Protein AF-A0A1V6VLJ6-F1 (afdb_monomer)

Mean predicted aligned error: 15.82 Å

Structure (mmCIF, N/CA/C/O backbone):
data_AF-A0A1V6VLJ6-F1
#
_entry.id   AF-A0A1V6VLJ6-F1
#
loop_
_atom_site.group_PDB
_atom_site.id
_atom_site.type_symbol
_atom_site.label_atom_id
_atom_site.label_alt_id
_atom_site.label_comp_id
_atom_site.label_asym_id
_atom_site.label_entity_id
_atom_site.label_seq_id
_atom_site.pdbx_PDB_ins_code
_atom_site.Cartn_x
_atom_site.Cartn_y
_atom_site.Cartn_z
_atom_site.occupancy
_atom_site.B_iso_or_equiv
_atom_site.auth_seq_id
_atom_site.auth_comp_id
_atom_site.auth_asym_id
_atom_site.auth_atom_id
_atom_site.pdbx_PDB_model_num
ATOM 1 N N . THR A 1 1 ? 12.357 -18.765 -10.410 1.00 44.88 1 THR A N 1
ATOM 2 C CA . THR A 1 1 ? 11.475 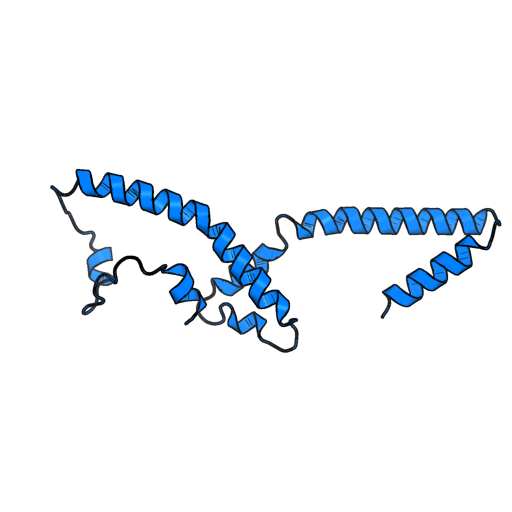-17.581 -10.482 1.00 44.88 1 THR A CA 1
ATOM 3 C C . THR A 1 1 ? 11.739 -16.803 -11.767 1.00 44.88 1 THR A C 1
ATOM 5 O O . THR A 1 1 ? 12.889 -16.742 -12.201 1.00 44.88 1 THR A O 1
ATOM 8 N N . PRO A 1 2 ? 10.702 -16.233 -12.404 1.00 57.50 2 PRO A N 1
ATOM 9 C CA . PRO A 1 2 ? 10.774 -15.590 -13.729 1.00 57.50 2 PRO A CA 1
ATOM 10 C C . PRO A 1 2 ? 11.786 -14.429 -13.817 1.00 57.50 2 PRO A C 1
ATOM 12 O O . PRO A 1 2 ? 12.377 -14.193 -14.870 1.00 57.50 2 PRO A O 1
ATOM 15 N N . VAL A 1 3 ? 12.077 -13.774 -12.691 1.00 64.81 3 VAL A N 1
ATOM 16 C CA . VAL A 1 3 ? 13.060 -12.682 -12.572 1.00 64.81 3 VAL A CA 1
ATOM 17 C C . VAL A 1 3 ? 14.492 -13.132 -12.910 1.00 64.81 3 VAL A C 1
ATOM 19 O O . VAL A 1 3 ? 15.240 -12.398 -13.557 1.00 64.81 3 VAL A O 1
ATOM 22 N N . ARG A 1 4 ? 14.868 -14.368 -12.544 1.00 66.75 4 ARG A N 1
ATOM 23 C CA . ARG A 1 4 ? 16.210 -14.925 -12.809 1.00 66.75 4 ARG A CA 1
ATOM 24 C C . ARG A 1 4 ? 16.456 -15.141 -14.305 1.00 66.75 4 ARG A C 1
ATOM 26 O O . ARG A 1 4 ? 17.545 -14.870 -14.799 1.00 66.75 4 ARG A O 1
ATOM 33 N N . LEU A 1 5 ? 15.432 -15.584 -15.035 1.00 67.38 5 LEU A N 1
ATOM 34 C CA . LEU A 1 5 ? 15.514 -15.802 -16.482 1.00 67.38 5 LEU A CA 1
ATOM 35 C C . LEU A 1 5 ? 15.642 -14.476 -17.245 1.00 67.38 5 LEU A C 1
ATOM 37 O O . LEU A 1 5 ? 16.436 -14.380 -18.179 1.00 67.38 5 LEU A O 1
ATOM 41 N N . GLN A 1 6 ? 14.938 -13.429 -16.803 1.00 64.94 6 GLN A N 1
ATOM 42 C CA . GLN A 1 6 ? 15.054 -12.091 -17.393 1.00 64.94 6 GLN A CA 1
ATOM 43 C C . GLN A 1 6 ? 16.462 -11.500 -17.241 1.00 64.94 6 GLN A C 1
ATOM 45 O O . GLN A 1 6 ? 16.993 -10.924 -18.191 1.00 64.94 6 GLN A O 1
ATOM 50 N N . GLN A 1 7 ? 17.094 -11.668 -16.075 1.00 71.31 7 GLN A N 1
ATOM 51 C CA . GLN A 1 7 ? 18.462 -11.192 -15.839 1.00 71.31 7 GLN A CA 1
ATOM 52 C C . GLN A 1 7 ? 19.488 -11.904 -16.732 1.00 71.31 7 GLN A C 1
ATOM 54 O O . GLN A 1 7 ? 20.362 -11.252 -17.305 1.00 71.31 7 GLN A O 1
ATOM 59 N N . ILE A 1 8 ? 19.354 -13.223 -16.908 1.00 76.69 8 ILE A N 1
ATOM 60 C CA . ILE A 1 8 ? 20.249 -14.013 -17.767 1.00 76.69 8 ILE A CA 1
ATOM 61 C C . ILE A 1 8 ? 20.113 -13.584 -19.234 1.00 76.69 8 ILE A C 1
ATOM 63 O O . ILE A 1 8 ? 21.120 -13.381 -19.914 1.00 76.69 8 ILE A O 1
ATOM 67 N N . LEU A 1 9 ? 18.886 -13.385 -19.724 1.00 70.94 9 LEU A N 1
ATOM 68 C CA . LEU A 1 9 ? 18.639 -12.949 -21.102 1.00 70.94 9 LEU A CA 1
ATOM 69 C C . LEU A 1 9 ? 19.206 -11.548 -21.380 1.00 70.94 9 LEU A C 1
ATOM 71 O O . LEU A 1 9 ? 19.845 -11.341 -22.413 1.00 70.94 9 LEU A O 1
ATOM 75 N N . LEU A 1 10 ? 19.047 -10.607 -20.442 1.00 66.69 10 LEU A N 1
ATOM 76 C CA . LEU A 1 10 ? 19.629 -9.262 -20.530 1.00 66.69 10 LEU A CA 1
ATOM 77 C C . LEU A 1 10 ? 21.163 -9.302 -20.623 1.00 66.69 10 LEU A C 1
ATOM 79 O O . LEU A 1 10 ? 21.741 -8.632 -21.482 1.00 66.69 10 LEU A O 1
ATOM 83 N N . ALA A 1 11 ? 21.816 -10.128 -19.801 1.00 72.75 11 ALA A N 1
ATOM 84 C CA . ALA A 1 11 ? 23.271 -10.282 -19.806 1.00 72.75 11 ALA A CA 1
ATOM 85 C C . ALA A 1 11 ? 23.796 -10.915 -21.111 1.00 72.75 11 ALA A C 1
ATOM 87 O O . ALA A 1 11 ? 24.822 -10.497 -21.654 1.00 72.75 11 ALA A O 1
ATOM 88 N N . GLN A 1 12 ? 23.072 -11.896 -21.660 1.00 70.69 12 GLN A N 1
ATOM 89 C CA . GLN A 1 12 ? 23.414 -12.544 -22.933 1.00 70.69 12 GLN A CA 1
ATOM 90 C C . GLN A 1 12 ? 23.240 -11.604 -24.136 1.00 70.69 12 GLN A C 1
ATOM 92 O O . GLN A 1 12 ? 24.037 -11.643 -25.078 1.00 70.69 12 GLN A O 1
ATOM 97 N N . LEU A 1 13 ? 22.225 -10.734 -24.106 1.00 64.50 13 LEU A N 1
ATOM 98 C CA . LEU A 1 13 ? 21.993 -9.713 -25.130 1.00 64.50 13 LEU A CA 1
ATOM 99 C C . LEU A 1 13 ? 23.024 -8.577 -25.061 1.00 64.50 13 LEU A C 1
ATOM 101 O O . LEU A 1 13 ? 23.478 -8.123 -26.108 1.00 64.50 13 LEU A O 1
ATOM 105 N N . GLN A 1 14 ? 23.469 -8.174 -23.864 1.00 64.12 14 GLN A N 1
ATOM 106 C CA . GLN A 1 14 ? 24.502 -7.141 -23.685 1.00 64.12 14 GLN A CA 1
ATOM 107 C C . GLN A 1 14 ? 25.845 -7.482 -24.344 1.00 64.12 14 GLN A C 1
ATOM 109 O O . GLN A 1 14 ? 26.524 -6.585 -24.840 1.00 64.12 14 GLN A O 1
ATOM 114 N N . ARG A 1 15 ? 26.231 -8.764 -24.392 1.00 65.25 15 ARG A N 1
ATOM 115 C CA . ARG A 1 15 ? 27.482 -9.199 -25.042 1.00 65.25 15 ARG A CA 1
ATOM 116 C C . ARG A 1 15 ? 27.446 -9.125 -26.572 1.00 65.25 15 ARG A C 1
ATOM 118 O O . ARG A 1 15 ? 28.494 -9.259 -27.200 1.00 65.25 15 ARG A O 1
ATOM 125 N N . LYS A 1 16 ? 26.279 -8.929 -27.198 1.00 62.38 16 LYS A N 1
ATOM 126 C CA . LYS A 1 16 ? 26.131 -8.970 -28.661 1.00 62.38 16 LYS A CA 1
ATOM 127 C C . LYS A 1 16 ? 25.923 -7.561 -29.226 1.00 62.38 16 LYS A C 1
ATOM 129 O O . LYS A 1 16 ? 24.888 -6.947 -29.011 1.00 62.38 16 LYS A O 1
ATOM 134 N N . LYS A 1 17 ? 26.891 -7.074 -30.012 1.00 66.31 17 LYS A N 1
ATOM 135 C CA . LYS A 1 17 ? 26.900 -5.723 -30.618 1.00 66.31 17 LYS A CA 1
ATOM 136 C C . LYS A 1 17 ? 26.124 -5.597 -31.942 1.00 66.31 17 LYS A C 1
ATOM 138 O O . LYS A 1 17 ? 26.282 -4.615 -32.654 1.00 66.31 17 LYS A O 1
ATOM 143 N N . VAL A 1 18 ? 25.315 -6.593 -32.306 1.00 78.12 18 VAL A N 1
ATOM 144 C CA . VAL A 1 18 ? 24.582 -6.576 -33.584 1.00 78.12 18 VAL A CA 1
ATOM 145 C C . VAL A 1 18 ? 23.375 -5.627 -33.465 1.00 78.12 18 VAL A C 1
ATOM 147 O O . VAL A 1 18 ? 22.625 -5.779 -32.494 1.00 78.12 18 VAL A O 1
ATOM 150 N N . PRO A 1 19 ? 23.140 -4.703 -34.421 1.00 77.56 19 PRO A N 1
ATOM 151 C CA . PRO A 1 19 ? 22.163 -3.615 -34.276 1.00 77.56 19 PRO A CA 1
ATOM 152 C C . PRO A 1 19 ? 20.758 -4.055 -33.840 1.00 77.56 19 PRO A C 1
ATOM 154 O O . PRO A 1 19 ? 20.179 -3.491 -32.915 1.00 77.56 19 PRO A O 1
ATOM 157 N N . TRP A 1 20 ? 20.221 -5.132 -34.417 1.00 78.00 20 TRP A N 1
ATOM 158 C CA . TRP A 1 20 ? 18.879 -5.614 -34.068 1.00 78.00 20 TRP A CA 1
ATOM 159 C C . TRP A 1 20 ? 18.773 -6.148 -32.627 1.00 78.00 20 TRP A C 1
ATOM 161 O O . TRP A 1 20 ? 17.728 -6.015 -31.995 1.00 78.00 20 TRP A O 1
ATOM 171 N N . LYS A 1 21 ? 19.856 -6.701 -32.062 1.00 77.38 21 LYS A N 1
ATOM 172 C CA . LYS A 1 21 ? 19.890 -7.164 -30.661 1.00 77.38 21 LYS A CA 1
ATOM 173 C C . LYS A 1 21 ? 19.975 -5.999 -29.687 1.00 77.38 21 LYS A C 1
ATOM 175 O O . LYS A 1 21 ? 19.379 -6.066 -28.615 1.00 77.38 21 LYS A O 1
ATOM 180 N N . GLN A 1 22 ? 20.675 -4.932 -30.069 1.00 80.69 22 GLN A N 1
ATOM 181 C CA . GLN A 1 22 ? 20.706 -3.692 -29.297 1.00 80.69 22 GLN A CA 1
ATOM 182 C C . GLN A 1 22 ? 19.326 -3.034 -29.269 1.00 80.69 22 GLN A C 1
ATOM 184 O O . GLN A 1 22 ? 18.876 -2.646 -28.198 1.00 80.69 22 GLN A O 1
ATOM 189 N N . ASN A 1 23 ? 18.612 -3.013 -30.396 1.00 85.00 23 ASN A N 1
ATOM 190 C CA . ASN A 1 23 ? 17.246 -2.489 -30.450 1.00 85.00 23 ASN A CA 1
ATOM 191 C C . ASN A 1 23 ? 16.293 -3.270 -29.532 1.00 85.00 23 ASN A C 1
ATOM 193 O O . ASN A 1 23 ? 15.554 -2.662 -28.761 1.00 85.00 23 ASN A O 1
ATOM 197 N N . ILE A 1 24 ? 16.362 -4.608 -29.536 1.00 87.44 24 ILE A N 1
ATOM 198 C CA . ILE A 1 24 ? 15.575 -5.452 -28.619 1.00 87.44 24 ILE A CA 1
ATOM 199 C C . ILE A 1 24 ? 15.956 -5.188 -27.157 1.00 87.44 24 ILE A C 1
ATOM 201 O O . ILE A 1 24 ? 15.080 -5.055 -26.306 1.00 87.44 24 ILE A O 1
ATOM 205 N N . LEU A 1 25 ? 17.251 -5.079 -26.849 1.00 84.00 25 LEU A N 1
ATOM 206 C CA . LEU A 1 25 ? 17.720 -4.779 -25.497 1.00 84.00 25 LEU A CA 1
ATOM 207 C C . LEU A 1 25 ? 17.196 -3.420 -25.006 1.00 84.00 25 LEU A C 1
ATOM 209 O O . LEU A 1 25 ? 16.749 -3.311 -23.865 1.00 84.00 25 LEU A O 1
ATOM 213 N N . THR A 1 26 ? 17.238 -2.398 -25.858 1.00 86.88 26 THR A N 1
ATOM 214 C CA . THR A 1 26 ? 16.727 -1.056 -25.556 1.00 86.88 26 THR A CA 1
ATOM 215 C C . THR A 1 26 ? 15.215 -1.074 -25.355 1.00 86.88 26 THR A C 1
ATOM 217 O O . THR A 1 26 ? 14.734 -0.533 -24.361 1.00 86.88 26 THR A O 1
ATOM 220 N N . ALA A 1 27 ? 14.469 -1.765 -26.221 1.00 90.75 27 ALA A N 1
ATOM 221 C CA . ALA A 1 27 ? 13.022 -1.919 -26.085 1.00 90.75 27 ALA A CA 1
ATOM 222 C C . ALA A 1 27 ? 12.639 -2.638 -24.780 1.00 90.75 27 ALA A C 1
ATOM 224 O O . ALA A 1 27 ? 11.754 -2.180 -24.061 1.00 90.75 27 ALA A O 1
ATOM 225 N N . LEU A 1 28 ? 13.348 -3.714 -24.417 1.00 90.50 28 LEU A N 1
ATOM 226 C CA . LEU A 1 28 ? 13.127 -4.436 -23.160 1.00 90.50 28 LEU A CA 1
ATOM 227 C C . LEU A 1 28 ? 13.437 -3.573 -21.931 1.00 90.50 28 LEU A C 1
ATOM 229 O O . LEU A 1 28 ? 12.692 -3.609 -20.952 1.00 90.50 28 LEU A O 1
ATOM 233 N N . LYS A 1 29 ? 14.510 -2.774 -21.974 1.00 89.69 29 LYS A N 1
ATOM 234 C CA . LYS A 1 29 ? 14.837 -1.824 -20.900 1.00 89.69 29 LYS A CA 1
ATOM 235 C C . LYS A 1 29 ? 13.754 -0.757 -20.747 1.00 89.69 29 LYS A C 1
ATOM 237 O O . LYS A 1 29 ? 13.322 -0.509 -19.626 1.00 89.69 29 LYS A O 1
ATOM 242 N N . ALA A 1 30 ? 13.287 -0.179 -21.853 1.00 91.44 30 ALA A N 1
ATOM 243 C CA . ALA A 1 30 ? 12.222 0.820 -21.848 1.00 91.44 30 ALA A CA 1
ATOM 244 C C . ALA A 1 30 ? 10.892 0.242 -21.335 1.00 91.44 30 ALA A C 1
ATOM 246 O O . ALA A 1 30 ? 10.236 0.858 -20.499 1.00 91.44 30 ALA A O 1
ATOM 247 N N . ALA A 1 31 ? 10.524 -0.969 -21.765 1.00 90.50 31 ALA A N 1
ATOM 248 C CA . ALA A 1 31 ? 9.331 -1.660 -21.280 1.00 90.50 31 ALA A CA 1
ATOM 249 C C . ALA A 1 31 ? 9.409 -1.938 -19.771 1.00 90.50 31 ALA A C 1
ATOM 251 O O . ALA A 1 31 ? 8.461 -1.656 -19.042 1.00 90.50 31 ALA A O 1
ATOM 252 N N . ARG A 1 32 ? 10.557 -2.426 -19.283 1.00 88.88 32 ARG A N 1
ATOM 253 C CA . ARG A 1 32 ? 10.786 -2.645 -17.849 1.00 88.88 32 ARG A CA 1
ATOM 254 C C . ARG A 1 32 ? 10.690 -1.344 -17.053 1.00 88.88 32 ARG A C 1
ATOM 256 O O . ARG A 1 32 ? 10.088 -1.352 -15.985 1.00 88.88 32 ARG A O 1
ATOM 263 N N . GLN A 1 33 ? 11.265 -0.253 -17.557 1.00 90.56 33 GLN A N 1
ATOM 264 C CA . GLN A 1 33 ? 11.178 1.050 -16.900 1.00 90.56 33 GLN A CA 1
ATOM 265 C C . GLN A 1 33 ? 9.727 1.535 -16.838 1.00 90.56 33 GLN A C 1
ATOM 267 O O . GLN A 1 33 ? 9.251 1.861 -15.761 1.00 90.56 33 GLN A O 1
ATOM 272 N N . LYS A 1 34 ? 8.984 1.459 -17.948 1.00 91.06 34 LYS A N 1
ATOM 273 C CA . LYS A 1 34 ? 7.570 1.852 -17.989 1.00 91.06 34 LYS A CA 1
ATOM 274 C C . LYS A 1 34 ? 6.701 1.038 -17.028 1.00 91.06 34 LYS A C 1
ATOM 276 O O . LYS A 1 34 ? 5.834 1.603 -16.375 1.00 91.06 34 LYS A O 1
ATOM 281 N N . LEU A 1 35 ? 6.925 -0.275 -16.934 1.00 86.56 35 LEU A N 1
ATOM 282 C CA . LEU A 1 35 ? 6.212 -1.127 -15.976 1.00 86.56 35 LEU A CA 1
ATOM 283 C C . LEU A 1 35 ? 6.564 -0.762 -14.534 1.00 86.56 35 LEU A C 1
ATOM 285 O O . LEU A 1 35 ? 5.670 -0.676 -13.700 1.00 86.56 35 LEU A O 1
ATOM 289 N N . ARG A 1 36 ? 7.844 -0.500 -14.250 1.00 84.69 36 ARG A N 1
ATOM 290 C CA . ARG A 1 36 ? 8.275 -0.017 -12.936 1.00 84.69 36 ARG A CA 1
ATOM 291 C C . ARG A 1 36 ? 7.582 1.298 -12.586 1.00 84.69 36 ARG A C 1
ATOM 293 O O . ARG A 1 36 ? 7.031 1.398 -11.504 1.00 84.69 36 ARG A O 1
ATOM 300 N N . ASP A 1 37 ? 7.560 2.261 -13.500 1.00 85.44 37 ASP A N 1
ATOM 301 C CA . ASP A 1 37 ? 6.939 3.568 -13.268 1.00 85.44 37 ASP A CA 1
ATOM 302 C C . ASP A 1 37 ? 5.414 3.463 -13.114 1.00 85.44 37 ASP A C 1
ATOM 304 O O . ASP A 1 37 ? 4.815 4.208 -12.344 1.00 85.44 37 ASP A O 1
ATOM 308 N N . TYR A 1 38 ? 4.772 2.545 -13.844 1.00 81.75 38 TYR A N 1
ATOM 309 C CA . TYR A 1 38 ? 3.334 2.298 -13.738 1.00 81.75 38 TYR A CA 1
ATOM 310 C C . TYR A 1 38 ? 2.965 1.690 -12.381 1.00 81.75 38 TYR A C 1
ATOM 312 O O . TYR A 1 38 ? 2.063 2.195 -11.718 1.00 81.75 38 TYR A O 1
ATOM 320 N N . TYR A 1 39 ? 3.688 0.654 -11.944 1.00 76.00 39 TYR A N 1
ATOM 321 C CA . TYR A 1 39 ? 3.394 -0.029 -10.683 1.00 76.00 39 TYR A CA 1
ATOM 322 C C . TYR A 1 39 ? 3.938 0.693 -9.441 1.00 76.00 39 TYR A C 1
ATOM 324 O O . TYR A 1 39 ? 3.346 0.570 -8.372 1.00 76.00 39 TYR A O 1
ATOM 332 N N . ALA A 1 40 ? 4.977 1.525 -9.568 1.00 74.75 40 ALA A N 1
ATOM 3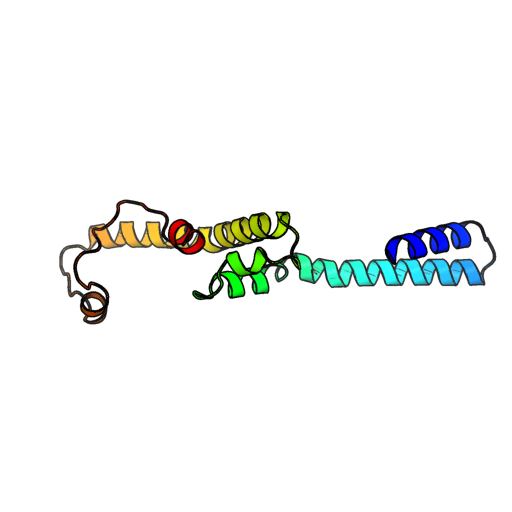33 C CA . ALA A 1 40 ? 5.437 2.389 -8.477 1.00 74.75 40 ALA A CA 1
ATOM 334 C C . ALA A 1 40 ? 4.340 3.371 -8.026 1.00 74.75 40 ALA A C 1
ATOM 336 O O . ALA A 1 40 ? 4.217 3.674 -6.846 1.00 74.75 40 ALA A O 1
ATOM 337 N N . LYS A 1 41 ? 3.484 3.825 -8.953 1.00 67.75 41 LYS A N 1
ATOM 338 C CA . LYS A 1 41 ? 2.338 4.691 -8.624 1.00 67.75 41 LYS A CA 1
ATOM 339 C C . LYS A 1 41 ? 1.243 3.967 -7.844 1.00 67.75 41 LYS A C 1
ATOM 341 O O . LYS A 1 41 ? 0.474 4.612 -7.141 1.00 67.75 41 LYS A O 1
ATOM 346 N N . THR A 1 42 ? 1.150 2.646 -7.983 1.00 64.69 42 THR A N 1
ATOM 347 C CA . THR A 1 42 ? 0.188 1.828 -7.234 1.00 64.69 42 THR A CA 1
ATOM 348 C C . THR A 1 42 ? 0.721 1.363 -5.881 1.00 64.69 42 THR A C 1
ATOM 350 O O . THR A 1 42 ? -0.088 1.036 -5.020 1.00 64.69 42 THR A O 1
ATOM 353 N N . GLU A 1 43 ? 2.043 1.362 -5.672 1.00 62.72 43 GLU A N 1
ATOM 354 C CA . GLU A 1 43 ? 2.651 1.051 -4.369 1.00 62.72 43 GLU A CA 1
ATOM 355 C C . GLU A 1 43 ? 2.395 2.154 -3.326 1.00 62.72 43 GLU A C 1
ATOM 357 O O . GLU A 1 43 ? 2.127 1.824 -2.178 1.00 62.72 43 GLU A O 1
ATOM 362 N N . ASP A 1 44 ? 2.402 3.433 -3.720 1.00 60.28 44 ASP A N 1
ATOM 363 C CA . ASP A 1 44 ? 2.494 4.558 -2.771 1.00 60.28 44 ASP A CA 1
ATOM 364 C C . ASP A 1 44 ? 1.150 4.974 -2.126 1.00 60.28 44 ASP A C 1
ATOM 366 O O . ASP A 1 44 ? 1.038 5.041 -0.908 1.00 60.28 44 ASP A O 1
ATOM 370 N N . MET A 1 45 ? 0.082 5.204 -2.908 1.00 53.66 45 MET A N 1
ATOM 371 C CA . MET A 1 45 ? -1.196 5.719 -2.356 1.00 53.66 45 MET A CA 1
ATOM 372 C C . MET A 1 45 ? -2.292 4.663 -2.152 1.00 53.66 45 MET A C 1
ATOM 374 O O . MET A 1 45 ? -3.246 4.887 -1.406 1.00 53.66 45 MET A O 1
ATOM 378 N N . HIS A 1 46 ? -2.210 3.521 -2.838 1.00 58.69 46 HIS A N 1
ATOM 379 C CA . HIS A 1 46 ? -3.283 2.516 -2.855 1.00 58.69 46 HIS A CA 1
ATOM 380 C C . HIS A 1 46 ? -2.812 1.107 -2.490 1.00 58.69 46 HIS A C 1
ATOM 382 O O . HIS A 1 46 ? -3.649 0.212 -2.352 1.00 58.69 46 HIS A O 1
ATOM 388 N N . GLY A 1 47 ? -1.506 0.911 -2.271 1.00 68.50 47 GLY A N 1
ATOM 3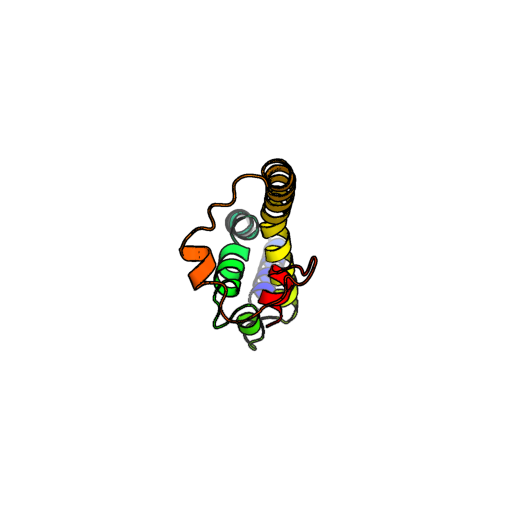89 C CA . GLY A 1 47 ? -0.925 -0.391 -1.940 1.00 68.50 47 GLY A CA 1
ATOM 390 C C . GLY A 1 47 ? -1.483 -0.989 -0.646 1.00 68.50 47 GLY A C 1
ATOM 391 O O . GLY A 1 47 ? -1.594 -2.208 -0.523 1.00 68.50 47 GLY A O 1
ATOM 392 N N . HIS A 1 48 ? -1.917 -0.135 0.285 1.00 77.12 48 HIS A N 1
ATOM 393 C CA . HIS A 1 48 ? -2.462 -0.547 1.578 1.00 77.12 48 HIS A CA 1
ATOM 394 C C . HIS A 1 48 ? -3.974 -0.356 1.707 1.00 77.12 48 HIS A C 1
ATOM 396 O O . HIS A 1 48 ? -4.549 -0.841 2.672 1.00 77.12 48 HIS A O 1
ATOM 402 N N . LEU A 1 49 ? -4.656 0.261 0.734 1.00 82.25 49 LEU A N 1
ATOM 403 C CA . LEU A 1 49 ? -6.096 0.538 0.836 1.00 82.25 49 LEU A CA 1
ATOM 404 C C . LEU A 1 49 ? -6.920 -0.749 0.970 1.00 82.25 49 LEU A C 1
ATOM 406 O O . LEU A 1 49 ? -7.815 -0.838 1.807 1.00 82.25 49 LEU A O 1
ATOM 410 N N . TYR A 1 50 ? -6.581 -1.767 0.177 1.00 82.06 50 TYR A N 1
ATOM 411 C CA . TYR A 1 50 ? -7.201 -3.086 0.291 1.00 82.06 50 TYR A CA 1
ATOM 412 C C . TYR A 1 50 ? -6.957 -3.708 1.672 1.00 82.06 50 TYR A C 1
ATOM 414 O O . TYR A 1 50 ? -7.869 -4.287 2.265 1.00 82.06 50 TYR A O 1
ATOM 422 N N . ALA A 1 51 ? -5.739 -3.558 2.198 1.00 83.62 51 ALA A N 1
ATOM 423 C CA . ALA A 1 51 ? -5.371 -4.110 3.491 1.00 83.62 51 ALA A CA 1
ATOM 424 C C . ALA A 1 51 ? -6.102 -3.409 4.643 1.00 83.62 51 ALA A C 1
ATOM 426 O O . ALA A 1 51 ? -6.665 -4.082 5.501 1.00 83.62 51 ALA A O 1
ATOM 427 N N . ILE A 1 52 ? -6.170 -2.077 4.604 1.00 84.19 52 ILE A N 1
ATOM 428 C CA . ILE A 1 52 ? -6.903 -1.244 5.561 1.00 84.19 52 ILE A CA 1
ATOM 429 C C . ILE A 1 52 ? -8.393 -1.599 5.527 1.00 84.19 52 ILE A C 1
ATOM 431 O O . ILE A 1 52 ? -8.965 -1.917 6.563 1.00 84.19 52 ILE A O 1
ATOM 435 N N . GLY A 1 53 ? -9.016 -1.637 4.344 1.00 84.50 53 GLY A N 1
ATOM 436 C CA . GLY A 1 53 ? -10.435 -1.986 4.212 1.00 84.50 53 GLY A CA 1
ATOM 437 C C . GLY A 1 53 ? -10.756 -3.393 4.724 1.00 84.50 53 GLY A C 1
ATOM 438 O O . GLY A 1 53 ? -11.776 -3.598 5.374 1.00 84.50 53 GLY A O 1
ATOM 439 N N . THR A 1 54 ? -9.856 -4.351 4.497 1.00 85.81 54 THR A N 1
ATOM 440 C CA . THR A 1 54 ? -10.004 -5.717 5.022 1.00 85.81 54 THR A CA 1
ATOM 441 C C . THR A 1 54 ? -9.795 -5.771 6.538 1.00 85.81 54 THR A C 1
ATOM 443 O O . THR A 1 54 ? -10.490 -6.511 7.228 1.00 85.81 54 THR A O 1
ATOM 446 N N . ALA A 1 55 ? -8.869 -4.978 7.079 1.00 85.75 55 ALA A N 1
ATOM 447 C CA . ALA A 1 55 ? -8.614 -4.920 8.514 1.00 85.75 55 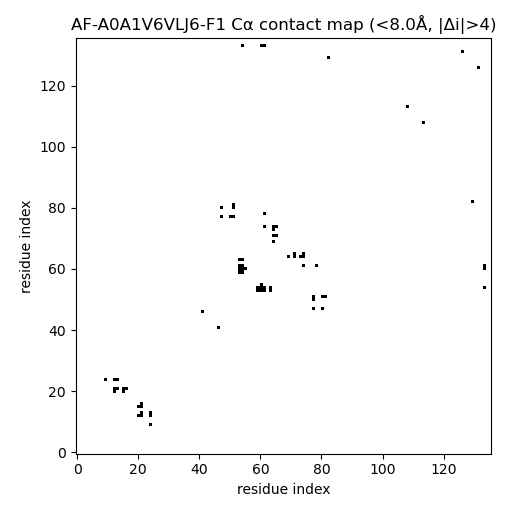ALA A CA 1
ATOM 448 C C . ALA A 1 55 ? -9.738 -4.227 9.300 1.00 85.75 55 ALA A C 1
ATOM 450 O O . ALA A 1 55 ? -9.943 -4.551 10.466 1.00 85.75 55 ALA A O 1
ATOM 451 N N . LEU A 1 56 ? -10.476 -3.315 8.661 1.00 84.38 56 LEU A N 1
ATOM 452 C CA . LEU A 1 56 ? -11.686 -2.693 9.207 1.00 84.38 56 LEU A CA 1
ATOM 453 C C . LEU A 1 56 ? -12.907 -3.626 9.185 1.00 84.38 56 LEU A C 1
ATOM 455 O O . LEU A 1 56 ? -13.935 -3.301 9.778 1.00 84.38 56 LEU A O 1
ATOM 459 N N . ALA A 1 57 ? -12.827 -4.775 8.506 1.00 85.00 57 ALA A N 1
ATOM 460 C CA . ALA A 1 57 ? -13.889 -5.768 8.552 1.00 85.00 57 ALA A CA 1
ATOM 461 C C . ALA A 1 57 ? -13.849 -6.502 9.908 1.00 85.00 57 ALA A C 1
ATOM 463 O O . ALA A 1 57 ? -12.838 -7.144 10.216 1.00 85.00 57 ALA A O 1
ATOM 464 N N . PRO A 1 58 ? -14.934 -6.467 10.705 1.00 79.25 58 PRO A N 1
ATOM 465 C CA . PRO A 1 58 ? -14.942 -6.996 12.071 1.00 79.25 58 PRO A CA 1
ATOM 466 C C . PRO A 1 58 ? -14.730 -8.511 12.142 1.00 79.25 58 PRO A C 1
ATOM 468 O O . PRO A 1 58 ? -14.215 -8.994 13.147 1.00 79.25 58 PRO A O 1
ATOM 471 N N . ASP A 1 59 ? -15.081 -9.240 11.081 1.00 80.44 59 ASP A N 1
ATOM 472 C CA . ASP A 1 59 ? -15.037 -10.704 11.053 1.00 80.44 59 ASP A CA 1
ATOM 473 C C . ASP A 1 59 ? -13.622 -11.266 10.863 1.00 80.44 59 ASP A C 1
ATOM 475 O O . ASP A 1 59 ? -13.299 -12.335 11.376 1.00 80.44 59 ASP A O 1
ATOM 479 N N . THR A 1 60 ? -12.773 -10.575 10.098 1.00 75.44 60 THR A N 1
ATOM 480 C CA . THR A 1 60 ? -11.473 -11.114 9.659 1.00 75.44 60 THR A CA 1
ATOM 481 C C . THR A 1 60 ? -10.280 -10.278 10.105 1.00 75.44 60 THR A C 1
ATOM 483 O O . THR A 1 60 ? -9.202 -10.836 10.336 1.00 75.44 60 THR A O 1
ATOM 486 N N . LYS A 1 61 ? -10.459 -8.955 10.229 1.00 84.62 61 LYS A N 1
ATOM 487 C CA . LYS A 1 61 ? -9.462 -7.980 10.693 1.00 84.62 61 LYS A CA 1
ATOM 488 C C . LYS A 1 61 ? -8.041 -8.259 10.166 1.00 84.62 61 LYS A C 1
ATOM 490 O O . LYS A 1 61 ? -7.844 -8.588 8.997 1.00 84.62 61 LYS A O 1
ATOM 495 N N . LEU A 1 62 ? -7.032 -8.163 11.041 1.00 82.88 62 LEU A N 1
ATOM 496 C CA . LEU A 1 62 ? -5.637 -8.495 10.742 1.00 82.88 62 LEU A CA 1
ATOM 497 C C . LEU A 1 62 ? -5.357 -10.006 10.687 1.00 82.88 62 LEU A C 1
ATOM 499 O O . LEU A 1 62 ? -4.304 -10.394 10.181 1.00 82.88 62 LEU A O 1
ATOM 503 N N . GLN A 1 63 ? -6.258 -10.863 11.186 1.00 82.94 63 GLN A N 1
ATOM 504 C CA . GLN A 1 63 ? -6.075 -12.320 11.138 1.00 82.94 63 GLN A CA 1
ATOM 505 C C . GLN A 1 63 ? -6.152 -12.863 9.706 1.00 82.94 63 GLN A C 1
ATOM 507 O O . GLN A 1 63 ? -5.526 -13.876 9.395 1.00 82.94 63 GLN A O 1
ATOM 512 N N . PHE A 1 64 ? -6.840 -12.152 8.806 1.00 83.75 64 PHE A N 1
ATOM 513 C CA . PHE A 1 64 ? -6.866 -12.462 7.375 1.00 83.75 64 PHE A CA 1
ATOM 514 C C . PHE A 1 64 ? -5.462 -12.575 6.758 1.00 83.75 64 PHE A C 1
ATOM 516 O O . PHE A 1 64 ? -5.212 -13.427 5.900 1.00 83.75 64 PHE A O 1
ATOM 523 N N . PHE A 1 65 ? -4.530 -11.742 7.229 1.00 82.88 65 PHE A N 1
ATOM 524 C CA . PHE A 1 65 ? -3.150 -11.690 6.744 1.00 82.88 65 PHE A CA 1
ATOM 525 C C . PHE A 1 65 ? -2.227 -12.714 7.413 1.00 82.88 65 PHE A C 1
ATOM 527 O O . PHE A 1 65 ? -1.049 -12.763 7.085 1.00 82.88 65 PHE A O 1
ATOM 534 N N . SER A 1 66 ? -2.743 -13.553 8.315 1.00 81.12 66 SER A N 1
ATOM 535 C CA . SER A 1 66 ? -1.983 -14.644 8.943 1.00 81.12 66 SER A CA 1
ATOM 536 C C . SER A 1 66 ? -2.016 -15.949 8.131 1.00 81.12 66 SER A C 1
ATOM 538 O O . SER A 1 66 ? -1.412 -16.944 8.524 1.00 81.12 66 SER A O 1
ATOM 540 N N . GLY A 1 67 ? -2.763 -15.999 7.021 1.00 80.81 67 GLY A N 1
ATOM 541 C CA . GLY A 1 67 ? -2.849 -17.190 6.171 1.00 80.81 67 GLY A CA 1
ATOM 542 C C . GLY A 1 67 ? -1.577 -17.430 5.348 1.00 80.81 67 GLY A C 1
ATOM 543 O O . GLY A 1 67 ? -0.906 -16.482 4.963 1.00 80.81 67 GLY A O 1
ATOM 544 N N . SER A 1 68 ? -1.302 -18.683 4.954 1.00 75.88 68 SER A N 1
ATOM 545 C CA . SER A 1 68 ? -0.062 -19.073 4.239 1.00 75.88 68 SER A CA 1
ATOM 546 C C . SER A 1 68 ? 0.171 -18.393 2.878 1.00 75.88 68 SER A C 1
ATOM 548 O O . SER A 1 68 ? 1.179 -18.647 2.220 1.00 75.88 68 SER A O 1
ATOM 550 N N . LYS A 1 69 ? -0.804 -17.618 2.393 1.00 81.38 69 LYS A N 1
ATOM 551 C CA . LYS A 1 69 ? -0.713 -16.824 1.161 1.00 81.38 69 LYS A CA 1
ATOM 552 C C . LYS A 1 69 ? -0.003 -15.488 1.383 1.00 81.38 69 LYS A C 1
ATOM 554 O 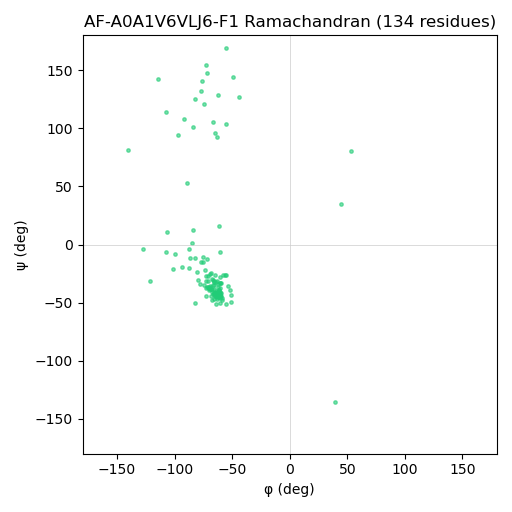O . LYS A 1 69 ? 0.320 -14.818 0.406 1.00 81.38 69 LYS A O 1
ATOM 559 N N . TRP A 1 70 ? 0.215 -15.120 2.639 1.00 79.81 70 TRP A N 1
ATOM 560 C CA . TRP A 1 70 ? 0.818 -13.873 3.062 1.00 79.81 70 TRP A CA 1
ATOM 561 C C . TRP A 1 70 ? 2.153 -14.166 3.741 1.00 79.81 70 TRP A C 1
ATOM 563 O O . TRP A 1 70 ? 2.312 -15.169 4.432 1.00 79.81 70 TRP A O 1
ATOM 573 N N . GLU A 1 71 ? 3.130 -13.302 3.500 1.00 81.38 71 GLU A N 1
ATOM 574 C CA . GLU A 1 71 ? 4.391 -13.307 4.240 1.00 81.38 71 GLU A CA 1
ATOM 575 C C . GLU A 1 71 ? 4.166 -12.688 5.626 1.00 81.38 71 GLU A C 1
ATOM 577 O O . GLU A 1 71 ? 3.460 -11.683 5.738 1.00 81.38 71 GLU A O 1
ATOM 582 N N . ASP A 1 72 ? 4.791 -13.245 6.667 1.00 75.19 72 ASP A N 1
ATOM 583 C CA . ASP A 1 72 ? 4.605 -12.802 8.061 1.00 75.19 72 ASP A CA 1
ATOM 584 C C . ASP A 1 72 ? 4.916 -11.304 8.266 1.00 75.19 72 ASP A C 1
ATOM 586 O O . ASP A 1 72 ? 4.355 -10.650 9.149 1.00 75.19 72 ASP A O 1
ATOM 590 N N . SER A 1 73 ? 5.776 -10.735 7.414 1.00 80.19 73 SER A N 1
ATOM 591 C CA . SER A 1 73 ? 6.136 -9.314 7.403 1.00 80.19 73 SER A CA 1
ATOM 592 C C . SER A 1 73 ? 4.965 -8.391 7.036 1.00 80.19 73 SER A C 1
ATOM 594 O O . SER A 1 73 ? 4.868 -7.289 7.58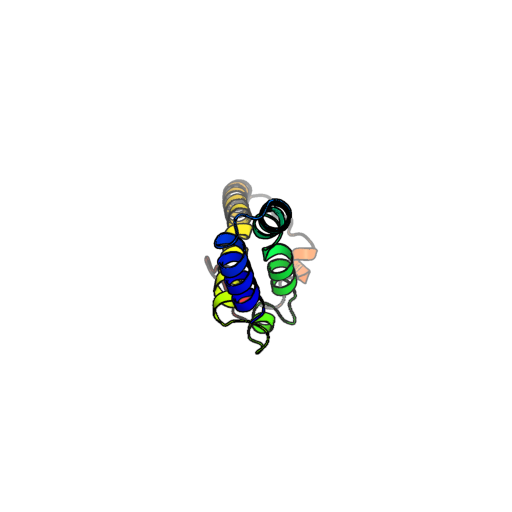2 1.00 80.19 73 SER A O 1
ATOM 596 N N . TRP A 1 74 ? 4.035 -8.832 6.178 1.00 80.62 74 TRP A N 1
ATOM 597 C CA . TRP A 1 74 ? 2.925 -8.000 5.697 1.00 80.62 74 TRP A CA 1
ATOM 598 C C . TRP A 1 74 ? 1.950 -7.619 6.797 1.00 80.62 74 TRP A C 1
ATOM 600 O O . TRP A 1 74 ? 1.449 -6.499 6.805 1.00 80.62 74 TRP A O 1
ATOM 610 N N . ARG A 1 75 ? 1.719 -8.506 7.769 1.00 83.06 75 ARG A N 1
ATOM 611 C CA . ARG A 1 75 ? 0.842 -8.205 8.906 1.00 83.06 75 ARG A CA 1
ATOM 612 C C . ARG A 1 75 ? 1.359 -7.010 9.710 1.00 83.06 75 ARG A C 1
ATOM 614 O O . ARG A 1 75 ? 0.568 -6.160 10.112 1.00 83.06 75 ARG A O 1
ATOM 621 N N . GLY A 1 76 ? 2.674 -6.939 9.926 1.00 84.38 76 GLY A N 1
ATOM 622 C CA . GLY A 1 76 ? 3.315 -5.813 10.607 1.00 84.38 76 GLY A CA 1
ATOM 623 C C . GLY A 1 76 ? 3.208 -4.520 9.800 1.00 84.38 76 GLY A C 1
ATOM 624 O O . GLY A 1 76 ? 2.782 -3.502 10.338 1.00 84.38 76 GLY A O 1
ATOM 625 N N . ILE A 1 77 ? 3.508 -4.593 8.499 1.00 85.06 77 ILE A N 1
ATOM 626 C CA . ILE A 1 77 ? 3.420 -3.453 7.572 1.00 85.06 77 ILE A CA 1
ATOM 627 C C . ILE A 1 77 ? 1.991 -2.894 7.532 1.00 85.06 77 ILE A C 1
ATOM 629 O O . ILE A 1 77 ? 1.792 -1.688 7.647 1.00 85.06 77 ILE A O 1
ATOM 633 N N . TYR A 1 78 ? 0.980 -3.760 7.423 1.00 86.50 78 TYR A N 1
ATOM 634 C CA . TYR A 1 78 ? -0.412 -3.322 7.362 1.00 86.50 78 TYR A CA 1
ATOM 635 C C . TYR A 1 78 ? -0.907 -2.757 8.689 1.00 86.50 78 TYR A C 1
ATOM 637 O O . TYR A 1 78 ? -1.589 -1.734 8.674 1.00 86.50 78 TYR A O 1
ATOM 645 N N . ARG A 1 79 ? -0.516 -3.346 9.829 1.00 86.88 79 ARG A N 1
ATOM 646 C CA . ARG A 1 79 ? -0.813 -2.767 11.148 1.00 86.88 79 ARG A CA 1
ATOM 647 C C . ARG A 1 79 ? -0.285 -1.337 11.239 1.00 86.88 79 ARG A C 1
ATOM 649 O O . ARG A 1 79 ? -1.052 -0.442 11.574 1.00 86.88 79 ARG A O 1
ATOM 656 N N . GLN A 1 80 ? 0.985 -1.134 10.895 1.00 87.19 80 GLN A N 1
ATOM 657 C CA . GLN A 1 80 ? 1.606 0.186 10.934 1.00 87.19 80 GLN A CA 1
ATOM 658 C C . GLN A 1 80 ? 0.888 1.167 10.000 1.00 87.19 80 GLN A C 1
ATOM 660 O O . GLN A 1 80 ? 0.500 2.241 10.435 1.00 87.19 80 GLN A O 1
ATOM 665 N N . SER A 1 81 ? 0.578 0.754 8.767 1.00 85.19 81 SER A N 1
ATOM 666 C CA . SER A 1 81 ? -0.134 1.617 7.814 1.00 85.19 81 SER A CA 1
ATOM 667 C C . SER A 1 81 ? -1.522 2.064 8.297 1.00 85.19 81 SER A C 1
ATOM 669 O O . SER A 1 81 ? -1.950 3.174 7.994 1.00 85.19 81 SER A O 1
ATOM 671 N N . ILE A 1 82 ? -2.234 1.218 9.055 1.00 86.81 82 ILE A N 1
ATOM 672 C CA . ILE A 1 82 ? -3.536 1.564 9.643 1.00 86.81 82 ILE A CA 1
ATOM 673 C C . ILE A 1 82 ? -3.349 2.554 10.793 1.00 86.81 82 ILE A C 1
ATOM 675 O O . ILE A 1 82 ? -4.103 3.519 10.891 1.00 86.81 82 ILE A O 1
ATOM 679 N N . GLU A 1 83 ? -2.359 2.319 11.657 1.00 86.25 83 GLU A N 1
ATOM 680 C CA . GLU A 1 83 ? -2.039 3.215 12.771 1.00 86.25 83 GLU A CA 1
ATOM 681 C C . GLU A 1 83 ? -1.643 4.611 12.262 1.00 86.25 83 GLU A C 1
ATOM 683 O O . GLU A 1 83 ? -2.184 5.599 12.761 1.00 86.25 83 GLU A O 1
ATOM 688 N N . ASP A 1 84 ? -0.815 4.680 11.215 1.00 86.44 84 ASP A N 1
ATOM 689 C CA . ASP A 1 84 ? -0.401 5.925 10.558 1.00 86.44 84 ASP A CA 1
ATOM 690 C C . ASP A 1 84 ? -1.606 6.657 9.930 1.00 86.44 84 ASP A C 1
ATOM 692 O O . ASP A 1 84 ? -1.764 7.867 10.080 1.00 86.44 84 ASP A O 1
ATOM 696 N N . TYR A 1 85 ? -2.517 5.932 9.263 1.00 83.69 85 TYR A N 1
ATOM 697 C CA . TYR A 1 85 ? -3.699 6.539 8.632 1.00 83.69 85 TYR A CA 1
ATOM 698 C C . TYR A 1 85 ? -4.707 7.100 9.650 1.00 83.69 85 TYR A C 1
ATOM 700 O O . TYR A 1 85 ? -5.421 8.062 9.362 1.00 83.69 85 TYR A O 1
ATOM 708 N N . PHE A 1 86 ? -4.778 6.508 10.844 1.00 85.00 86 PHE A N 1
ATOM 709 C CA . PHE A 1 86 ? -5.666 6.952 11.923 1.00 85.00 86 PHE A CA 1
ATOM 710 C C . PHE A 1 86 ? -5.065 8.054 12.805 1.00 85.00 86 PHE A C 1
ATOM 712 O O . PHE A 1 86 ? -5.795 8.657 13.592 1.00 85.00 86 PHE A O 1
ATOM 719 N N . GLU A 1 87 ? -3.772 8.350 12.689 1.00 85.25 87 GLU A N 1
ATOM 720 C CA . GLU A 1 87 ? -3.114 9.426 13.435 1.00 85.25 87 GLU A CA 1
ATOM 721 C C . GLU A 1 87 ? -3.838 10.789 13.346 1.00 85.25 87 GLU A C 1
ATOM 723 O O . GLU A 1 87 ? -4.148 11.350 14.403 1.00 85.25 87 GLU A O 1
ATOM 728 N N . PRO A 1 88 ? -4.223 11.309 12.159 1.00 84.25 88 PRO A N 1
ATOM 729 C CA . PRO A 1 88 ? -4.962 12.571 12.071 1.00 84.25 88 PRO A CA 1
ATOM 730 C C . PRO A 1 88 ? -6.338 12.500 12.744 1.00 84.25 88 PRO A C 1
ATOM 732 O O . PRO A 1 88 ? -6.821 13.492 13.283 1.00 84.25 88 PRO A O 1
ATOM 735 N N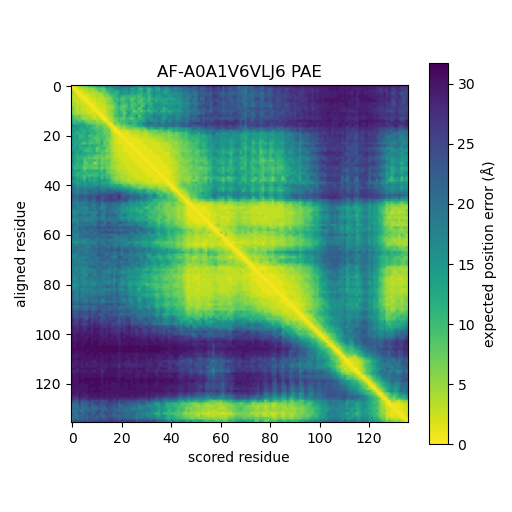 . TYR A 1 89 ? -6.984 11.331 12.753 1.00 80.38 89 TYR A N 1
ATOM 736 C CA . TYR A 1 89 ? -8.254 11.157 13.457 1.00 80.38 89 TYR A CA 1
ATOM 737 C C . TYR A 1 89 ? -8.070 11.278 14.975 1.00 80.38 89 TYR A C 1
ATOM 739 O O . TYR A 1 89 ? -8.850 11.964 15.632 1.00 80.38 89 TYR A O 1
ATOM 747 N N . LYS A 1 90 ? -7.004 10.684 15.529 1.00 80.38 90 LYS A N 1
ATOM 748 C CA . LYS A 1 90 ? -6.676 10.800 16.959 1.00 80.38 90 LYS A CA 1
ATOM 749 C C . LYS A 1 90 ? -6.401 12.250 17.370 1.00 80.38 90 LYS A C 1
ATOM 751 O O . LYS A 1 90 ? -6.841 12.660 18.440 1.00 80.38 90 LYS A O 1
ATOM 756 N N . GLN A 1 91 ? -5.717 13.019 16.520 1.00 80.69 91 GLN A N 1
ATOM 757 C CA . GLN A 1 91 ? -5.435 14.440 16.758 1.00 80.69 91 GLN A CA 1
ATOM 758 C C . GLN A 1 91 ? -6.725 15.274 16.800 1.00 80.69 91 GLN A C 1
ATOM 760 O O . GLN A 1 91 ? -6.985 15.948 17.793 1.00 80.69 91 GLN A O 1
ATOM 765 N N . ASN A 1 92 ? -7.593 15.137 15.792 1.00 79.44 92 ASN A N 1
ATOM 766 C CA . ASN A 1 92 ? -8.878 15.848 15.747 1.00 79.44 92 ASN A CA 1
ATOM 767 C C . ASN A 1 92 ? -9.814 15.470 16.913 1.00 79.44 92 ASN A C 1
ATOM 769 O O . ASN A 1 92 ? -10.588 16.299 17.400 1.00 79.44 92 ASN A O 1
ATOM 773 N N . LEU A 1 93 ? -9.766 14.211 17.366 1.00 74.38 93 LEU A N 1
ATOM 774 C CA . LEU A 1 93 ? -10.566 13.751 18.500 1.00 74.38 93 LEU A CA 1
ATOM 775 C C . LEU A 1 93 ? -10.114 14.404 19.813 1.00 74.38 93 LEU A C 1
ATOM 777 O O . LEU A 1 93 ? -10.963 14.814 20.604 1.00 74.38 93 LEU A O 1
ATOM 781 N N . ALA A 1 94 ? -8.802 14.544 20.023 1.00 73.06 94 ALA A N 1
ATOM 782 C CA . ALA A 1 94 ? -8.252 15.238 21.186 1.00 73.06 94 ALA A CA 1
ATOM 783 C C . ALA A 1 94 ? -8.675 16.718 21.213 1.00 73.06 94 ALA A C 1
ATOM 785 O O . ALA A 1 94 ? -9.179 17.190 22.230 1.00 73.06 94 ALA A O 1
ATOM 786 N N . GLU A 1 95 ? -8.588 17.413 20.074 1.00 72.81 95 GLU A N 1
ATOM 787 C CA . GLU A 1 95 ? -9.020 18.815 19.939 1.00 72.81 95 GLU A CA 1
ATOM 788 C C . GLU A 1 95 ? -10.527 18.997 20.207 1.00 72.81 95 GLU A C 1
ATOM 790 O O . GLU A 1 95 ? -10.955 19.950 20.862 1.00 72.81 95 GLU A O 1
ATOM 795 N N . THR A 1 96 ? -11.355 18.051 19.750 1.00 67.31 96 THR A N 1
ATOM 796 C CA . THR A 1 96 ? -12.810 18.087 19.972 1.00 67.31 96 THR A CA 1
ATOM 797 C C . THR A 1 96 ? -13.173 17.826 21.439 1.00 67.31 96 THR A C 1
ATOM 799 O O . THR A 1 96 ? -14.091 18.456 21.969 1.00 67.31 96 THR A O 1
ATOM 802 N N . GLN A 1 97 ? -12.457 16.925 22.122 1.00 60.75 97 GLN A N 1
ATOM 803 C CA . GLN A 1 97 ? -12.684 16.644 23.543 1.00 60.75 97 GLN A CA 1
ATOM 804 C C . GLN A 1 97 ? -12.269 17.807 24.451 1.00 60.75 97 GLN A C 1
ATOM 806 O O . GLN A 1 97 ? -12.976 18.094 25.419 1.00 60.75 97 GLN A O 1
ATOM 811 N N . GLU A 1 98 ? -11.183 18.513 24.125 1.00 57.38 98 GLU A N 1
ATOM 812 C CA . GLU A 1 98 ? -10.784 19.732 24.840 1.00 57.38 98 GLU A CA 1
ATOM 813 C C . GLU A 1 98 ? -11.852 20.830 24.710 1.00 57.38 98 GLU A C 1
ATOM 815 O O . GLU A 1 98 ? -12.212 21.463 25.701 1.00 57.38 98 GLU A O 1
ATOM 820 N N . SER A 1 99 ? -12.460 20.985 23.527 1.00 54.19 99 SER A N 1
ATOM 821 C CA . SER A 1 99 ? -13.542 21.956 23.307 1.00 54.19 99 SER A CA 1
ATOM 822 C C . SER A 1 99 ? -14.869 21.577 23.989 1.00 54.19 99 SER A C 1
ATOM 824 O O . SER A 1 99 ? -15.615 22.458 24.422 1.00 54.19 99 SER A O 1
ATOM 826 N N . ALA A 1 100 ? -15.169 20.281 24.125 1.00 52.34 100 ALA A N 1
ATOM 827 C CA . ALA A 1 100 ? -16.373 19.798 24.806 1.00 52.34 100 ALA A CA 1
ATOM 828 C C . ALA A 1 100 ? -16.305 19.957 26.338 1.00 52.34 100 ALA A C 1
ATOM 830 O O . ALA A 1 100 ? -17.345 20.112 26.984 1.00 52.34 100 ALA A O 1
ATOM 831 N N . HIS A 1 101 ? -15.101 19.960 26.927 1.00 48.88 101 HIS A N 1
ATOM 832 C CA . HIS A 1 101 ? -14.927 20.146 28.370 1.00 48.88 101 HIS A CA 1
ATOM 833 C C . HIS A 1 101 ? -15.360 21.549 28.837 1.00 48.88 101 HIS A C 1
ATOM 835 O O . HIS A 1 101 ? -15.948 21.679 29.911 1.00 48.88 101 HIS A O 1
ATOM 841 N N . ASP A 1 102 ? -15.208 22.570 27.988 1.00 47.50 102 ASP A N 1
ATOM 842 C CA . ASP A 1 102 ? -15.654 23.942 28.270 1.00 47.50 102 ASP A CA 1
ATOM 843 C C . ASP A 1 102 ? -17.178 24.148 28.121 1.00 47.50 102 ASP A C 1
ATOM 845 O O . ASP A 1 102 ? -17.726 25.134 28.616 1.00 47.50 102 ASP A O 1
ATOM 849 N N . GLN A 1 103 ? -17.903 23.216 27.484 1.00 48.78 103 GLN A N 1
ATOM 850 C CA . GLN A 1 103 ? -19.351 23.326 27.221 1.00 48.78 103 GLN A CA 1
ATOM 851 C C . GLN A 1 103 ? -20.227 22.416 28.103 1.00 48.78 103 GLN A C 1
ATOM 853 O O . GLN A 1 103 ? -21.437 22.325 27.894 1.00 48.78 103 GLN A O 1
ATOM 858 N N . SER A 1 104 ? -19.651 21.794 29.139 1.00 43.72 104 SER A N 1
ATOM 859 C CA . SER A 1 104 ? -20.270 20.785 30.023 1.00 43.72 104 SER A CA 1
ATOM 860 C C . SER A 1 104 ? -21.505 21.235 30.850 1.00 43.72 104 SER A C 1
ATOM 862 O O . SER A 1 104 ? -21.890 20.546 31.795 1.00 43.72 104 SER A O 1
ATOM 864 N N . SER A 1 105 ? -22.169 22.355 30.541 1.00 45.94 105 SER A N 1
ATOM 865 C CA . SER A 1 105 ? -23.310 22.852 31.333 1.00 45.94 105 SER A CA 1
ATOM 866 C C . SER A 1 105 ? -24.706 22.539 30.774 1.00 45.94 105 SER A C 1
ATOM 868 O O . SER A 1 105 ? -25.680 22.768 31.485 1.00 45.94 105 SER A O 1
ATOM 870 N N . ILE A 1 106 ? -24.871 22.005 29.555 1.00 46.66 106 ILE A N 1
ATOM 871 C CA . ILE A 1 106 ? -26.207 21.634 29.033 1.00 46.66 106 ILE A CA 1
ATOM 872 C C . ILE A 1 106 ? -26.116 20.309 28.265 1.00 46.66 106 ILE A C 1
ATOM 87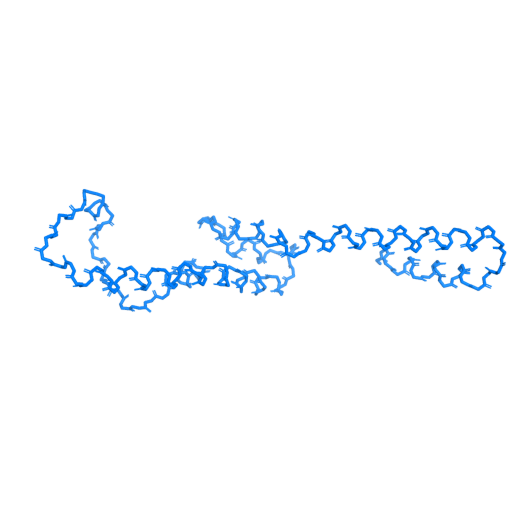4 O O . ILE A 1 106 ? -26.010 20.269 27.044 1.00 46.66 106 ILE A O 1
ATOM 878 N N . MET A 1 107 ? -26.126 19.203 29.007 1.00 46.31 107 MET A N 1
ATOM 879 C CA . MET A 1 107 ? -26.079 17.846 28.464 1.00 46.31 107 MET A CA 1
ATOM 880 C C . MET A 1 107 ? -27.497 17.396 28.076 1.00 46.31 107 MET A C 1
ATOM 882 O O . MET A 1 107 ? -28.288 17.007 28.935 1.00 46.31 107 MET A O 1
ATOM 886 N N . ILE A 1 108 ? -27.833 17.443 26.785 1.00 47.50 108 ILE A N 1
ATOM 887 C CA . ILE A 1 108 ? -28.917 16.624 26.227 1.00 47.50 108 ILE A CA 1
ATOM 888 C C . ILE A 1 108 ? -28.225 15.400 25.631 1.00 47.50 108 ILE A C 1
ATOM 890 O O . ILE A 1 108 ? -27.713 15.459 24.518 1.00 47.50 108 ILE A O 1
ATOM 894 N N . ASN A 1 109 ? -28.141 14.314 26.401 1.00 53.00 109 ASN A N 1
ATOM 895 C CA . ASN A 1 109 ? -27.637 13.044 25.879 1.00 53.00 109 ASN A CA 1
ATOM 896 C C . ASN A 1 109 ? -28.560 12.572 24.757 1.00 53.00 109 ASN A C 1
ATOM 898 O O . ASN A 1 109 ? -29.782 12.549 24.927 1.00 53.00 109 ASN A O 1
ATOM 902 N N . SER A 1 110 ? -27.978 12.240 23.608 1.00 58.88 110 SER A N 1
ATOM 903 C CA . SER A 1 110 ? -28.738 11.811 22.443 1.00 58.88 110 SER A CA 1
ATOM 904 C C . SER A 1 110 ? -29.312 10.406 22.675 1.00 58.88 110 SER A C 1
ATOM 906 O O . SER A 1 110 ? -28.710 9.578 23.354 1.00 58.88 110 SER A O 1
ATOM 908 N N . GLU A 1 111 ? -30.489 10.111 22.120 1.00 59.03 111 GLU A N 1
ATOM 909 C CA . GLU A 1 111 ? -31.168 8.805 22.244 1.00 59.03 111 GLU A CA 1
ATOM 910 C C . GLU A 1 111 ? -30.285 7.624 21.781 1.00 59.03 111 GLU A C 1
ATOM 912 O O . GLU A 1 111 ? -30.399 6.504 22.280 1.00 59.03 111 GLU A O 1
ATOM 917 N N . ILE A 1 112 ? -29.341 7.901 20.878 1.00 66.19 112 ILE A N 1
ATOM 918 C CA . ILE A 1 112 ? -28.343 6.954 20.373 1.00 66.19 112 ILE A CA 1
ATOM 919 C C . ILE A 1 112 ? -27.328 6.570 21.463 1.00 66.19 112 ILE A C 1
ATOM 921 O O . ILE A 1 112 ? -26.985 5.393 21.577 1.00 66.19 112 ILE A O 1
ATOM 925 N N . ASP A 1 113 ? -26.906 7.512 22.313 1.00 58.47 113 ASP A N 1
ATOM 926 C CA . ASP A 1 113 ? -25.971 7.240 23.417 1.00 58.47 113 ASP A CA 1
ATOM 927 C C . ASP A 1 113 ? -26.577 6.285 24.452 1.00 58.47 113 ASP A C 1
ATOM 929 O O . ASP A 1 113 ? -25.881 5.471 25.057 1.00 58.47 113 ASP A O 1
ATOM 933 N N . ILE A 1 114 ? -27.896 6.351 24.637 1.00 66.19 114 ILE A N 1
ATOM 934 C CA . ILE A 1 114 ? -28.635 5.484 25.561 1.00 66.19 114 ILE A CA 1
ATOM 935 C C . ILE A 1 114 ? -28.723 4.053 25.009 1.00 66.19 114 ILE A C 1
ATOM 937 O O . ILE A 1 114 ? -28.614 3.094 25.772 1.00 66.19 114 ILE A O 1
ATOM 941 N N . LEU A 1 115 ? -28.881 3.897 23.690 1.00 65.06 115 LEU A N 1
ATOM 942 C CA . LEU A 1 115 ? -28.929 2.588 23.027 1.00 65.06 115 LEU A CA 1
ATOM 943 C C . LEU A 1 115 ? -27.559 1.900 22.962 1.00 65.06 115 LEU A C 1
ATOM 945 O O . LEU A 1 115 ? -27.494 0.672 23.011 1.00 65.06 115 LEU A O 1
ATOM 949 N N . LEU A 1 116 ? -26.474 2.671 22.865 1.00 61.69 116 LEU A N 1
ATOM 950 C CA . LEU A 1 116 ? -25.108 2.143 22.825 1.00 61.69 116 LEU A CA 1
ATOM 951 C C . LEU A 1 116 ? -24.573 1.775 24.224 1.00 61.69 116 LEU A C 1
ATOM 953 O O . LEU A 1 116 ? -23.820 0.811 24.354 1.00 61.69 116 LEU A O 1
ATOM 957 N N . ASN A 1 117 ? -25.008 2.471 25.281 1.00 56.09 117 ASN A N 1
ATOM 958 C CA . ASN A 1 117 ? -24.523 2.290 26.657 1.00 56.09 117 ASN A CA 1
ATOM 959 C C . ASN A 1 117 ? -25.311 1.237 27.471 1.00 56.09 117 ASN A C 1
ATOM 961 O O . ASN A 1 117 ? -25.763 1.498 28.589 1.00 56.09 117 ASN A O 1
ATOM 965 N N . GLY A 1 118 ? -25.446 0.017 26.934 1.00 52.88 118 GLY A N 1
ATOM 966 C CA . GLY A 1 118 ? -25.840 -1.174 27.710 1.00 52.88 118 GLY A CA 1
ATOM 967 C C . GLY A 1 118 ? -24.912 -1.432 28.919 1.00 52.88 118 GLY A C 1
ATOM 968 O O . GLY A 1 118 ? -23.871 -0.786 29.041 1.00 52.88 118 GLY A O 1
ATOM 969 N N . PRO A 1 119 ? -25.268 -2.341 29.854 1.00 45.09 119 PRO A N 1
ATOM 970 C CA . PRO A 1 119 ? -24.789 -2.317 31.238 1.00 45.09 119 PRO A CA 1
ATOM 971 C C . PRO A 1 119 ? -23.257 -2.305 31.357 1.00 45.09 119 PRO A C 1
ATOM 973 O O . PRO A 1 119 ? -22.598 -3.333 31.257 1.00 45.09 119 PRO A O 1
ATOM 976 N N . SER A 1 120 ? -22.746 -1.111 31.666 1.00 48.59 120 SER A N 1
ATOM 977 C CA . SER A 1 120 ? -21.436 -0.797 32.237 1.00 48.59 120 SER A CA 1
ATOM 978 C C . SER A 1 120 ? -20.221 -1.365 31.496 1.00 48.59 120 SER A C 1
ATOM 980 O O . SER A 1 120 ? -19.565 -2.301 31.954 1.00 48.59 120 SER A O 1
ATOM 982 N N . HIS A 1 121 ? -19.817 -0.686 30.423 1.00 44.12 121 HIS A N 1
ATOM 983 C CA . HIS A 1 121 ? -18.391 -0.513 30.172 1.00 44.12 121 HIS A CA 1
ATOM 984 C C . HIS A 1 121 ? -17.958 0.795 30.832 1.00 44.12 121 HIS A C 1
ATOM 986 O O . HIS A 1 121 ? -18.338 1.884 30.414 1.00 44.12 121 HIS A O 1
ATOM 992 N N . GLN A 1 122 ? -17.206 0.671 31.928 1.00 41.72 122 GLN A N 1
ATOM 993 C CA . GLN A 1 122 ? -16.521 1.797 32.557 1.00 41.72 122 GLN A CA 1
ATOM 994 C C . GLN A 1 122 ? -15.745 2.582 31.487 1.00 41.72 122 GLN A C 1
ATOM 996 O O . GLN A 1 122 ? -15.171 1.943 30.600 1.00 41.72 122 GLN A O 1
ATOM 1001 N N . PRO A 1 123 ? -15.663 3.922 31.581 1.00 45.38 123 PRO A N 1
ATOM 1002 C CA . PRO A 1 123 ? -14.776 4.703 30.733 1.00 45.38 123 PRO A CA 1
ATOM 1003 C C . PRO A 1 123 ? -13.347 4.272 31.065 1.00 45.38 123 PRO A C 1
ATOM 1005 O O . PRO A 1 123 ? -12.747 4.728 32.039 1.00 45.38 123 PRO A O 1
ATOM 1008 N N . SER A 1 124 ? -12.822 3.298 30.320 1.00 42.59 124 SER A N 1
ATOM 1009 C CA . SER A 1 124 ? -11.447 2.865 30.484 1.00 42.59 124 SER A CA 1
ATOM 1010 C C . SER A 1 124 ? -10.590 4.033 30.038 1.00 42.59 124 SER A C 1
ATOM 1012 O O . SER A 1 124 ? -10.519 4.324 28.845 1.00 42.59 124 SER A O 1
ATOM 1014 N N . GLY A 1 125 ? -10.003 4.729 31.009 1.00 46.12 125 GLY A N 1
ATOM 1015 C CA . GLY A 1 125 ? -9.112 5.848 30.759 1.00 46.12 125 GLY A CA 1
ATOM 1016 C C . GLY A 1 125 ? -8.137 5.516 29.637 1.00 46.12 125 GLY A C 1
ATOM 1017 O O . GLY A 1 125 ? -7.485 4.474 29.676 1.00 46.12 125 GLY A O 1
ATOM 1018 N N . GLN A 1 126 ? -8.095 6.397 28.636 1.00 54.38 126 GLN A N 1
ATOM 1019 C CA . GLN A 1 126 ? -7.040 6.495 27.627 1.00 54.38 126 GLN A CA 1
ATOM 1020 C C . GLN A 1 126 ? -6.576 5.159 27.018 1.00 54.38 126 GLN A C 1
ATOM 1022 O O . GLN A 1 126 ? -5.390 4.982 26.734 1.00 54.38 126 GLN A O 1
ATOM 1027 N N . ARG A 1 127 ? -7.467 4.181 26.824 1.00 55.69 127 ARG A N 1
ATOM 1028 C CA . ARG A 1 127 ? -7.114 2.999 26.033 1.00 55.69 127 ARG A CA 1
ATOM 1029 C C . ARG A 1 127 ? -7.281 3.348 24.565 1.00 55.69 127 ARG A C 1
ATOM 1031 O O . ARG A 1 127 ? -8.331 3.818 24.153 1.00 55.69 127 ARG A O 1
ATOM 1038 N N . ASP A 1 128 ? -6.216 3.147 23.799 1.00 73.19 128 ASP A N 1
ATOM 1039 C CA . ASP A 1 128 ? -6.198 3.372 22.357 1.00 73.19 128 ASP A CA 1
ATOM 1040 C C . ASP A 1 128 ? -7.162 2.374 21.689 1.00 73.19 128 ASP A C 1
ATOM 1042 O O . ASP A 1 128 ? -6.815 1.209 21.478 1.00 73.19 128 ASP A O 1
ATOM 1046 N N . GLU A 1 129 ? -8.396 2.817 21.428 1.00 81.56 129 GLU A N 1
ATOM 1047 C CA . GLU A 1 129 ? -9.507 1.999 20.915 1.00 81.56 129 GLU A CA 1
ATOM 1048 C C . GLU A 1 129 ? -9.110 1.222 19.658 1.00 81.56 129 GLU A C 1
ATOM 1050 O O . GLU A 1 129 ? -9.434 0.043 19.507 1.00 81.56 129 GLU A O 1
ATOM 1055 N N . LEU A 1 130 ? -8.326 1.863 18.785 1.00 81.62 130 LEU A N 1
ATOM 1056 C CA . LEU A 1 130 ? -7.814 1.255 17.565 1.00 81.62 130 LEU A CA 1
ATOM 1057 C C . LEU A 1 130 ? -6.928 0.042 17.872 1.00 81.62 130 LEU A C 1
ATOM 1059 O O . LEU A 1 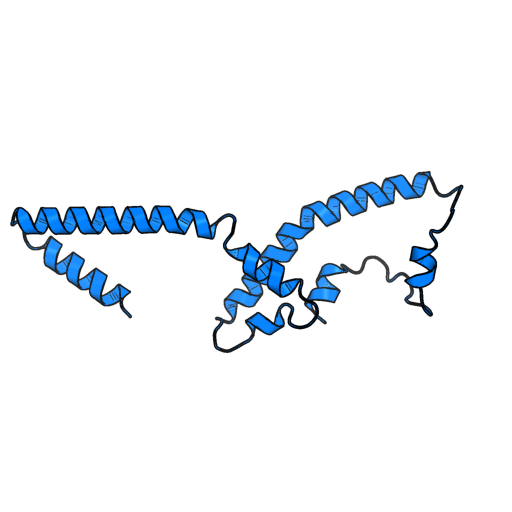130 ? -7.074 -1.005 17.246 1.00 81.62 130 LEU A O 1
ATOM 1063 N N . LYS A 1 131 ? -6.030 0.150 18.858 1.00 80.94 131 LYS A N 1
ATOM 1064 C CA . LYS A 1 131 ? -5.158 -0.971 19.242 1.00 80.94 131 LYS A CA 1
ATOM 1065 C C . LYS A 1 131 ? -5.971 -2.126 19.808 1.00 80.94 131 LYS A C 1
ATOM 1067 O O . LYS A 1 131 ? -5.731 -3.269 19.435 1.00 80.94 131 LYS A O 1
ATOM 1072 N N . GLN A 1 132 ? -6.969 -1.825 20.636 1.00 83.62 132 GLN A N 1
ATOM 1073 C CA . GLN A 1 132 ? -7.864 -2.840 21.187 1.00 83.62 132 GLN A CA 1
ATOM 1074 C C . GLN A 1 132 ? -8.667 -3.557 20.090 1.00 83.62 132 GLN A C 1
ATOM 1076 O O . GLN A 1 132 ? -8.813 -4.781 20.128 1.00 83.62 132 GLN A O 1
ATOM 1081 N N . TYR A 1 133 ? -9.162 -2.814 19.098 1.00 83.50 133 TYR A N 1
ATOM 1082 C CA . TYR A 1 133 ? -9.920 -3.374 17.982 1.00 83.50 133 TYR A CA 1
ATOM 1083 C C . TYR A 1 133 ? -9.078 -4.325 17.124 1.00 83.50 133 TYR A C 1
ATOM 1085 O O . TYR A 1 133 ? -9.561 -5.396 16.752 1.00 83.50 133 TYR A O 1
ATOM 1093 N N . LEU A 1 134 ? -7.826 -3.949 16.841 1.00 81.31 134 LEU A N 1
ATOM 1094 C CA . LEU A 1 134 ? -6.895 -4.723 16.015 1.00 81.31 134 LEU A CA 1
ATOM 1095 C C . LEU A 1 134 ? -6.336 -5.973 16.719 1.00 81.31 134 LEU A C 1
ATOM 1097 O O . LEU A 1 134 ? -5.862 -6.887 16.039 1.00 81.31 134 LEU A O 1
ATOM 1101 N N . GLU A 1 135 ? -6.360 -6.008 18.054 1.00 77.56 135 GLU A N 1
ATOM 1102 C CA . GLU A 1 135 ? -5.863 -7.126 18.871 1.00 77.56 135 GLU A CA 1
ATOM 1103 C C . GLU A 1 135 ? -6.940 -8.149 19.264 1.00 77.56 135 GLU A C 1
ATOM 1105 O O . GLU A 1 135 ? -6.583 -9.280 19.595 1.00 77.56 135 GLU A O 1
ATOM 1110 N N . SER A 1 136 ? -8.226 -7.776 19.207 1.00 67.38 136 SER A N 1
ATOM 1111 C CA . SER A 1 136 ? -9.364 -8.694 19.417 1.00 67.38 136 SER A CA 1
ATOM 1112 C C . SER A 1 136 ? -9.617 -9.572 18.198 1.00 67.38 136 SER A C 1
ATOM 1114 O O . SER A 1 136 ? -9.782 -10.795 18.367 1.00 67.38 136 SER A O 1
#

Secondary structure (DSSP, 8-state):
-HHHHHHHHHHHHHT---HHHHHHHHHHHHHHHHHHHHHHHHHHSSTTHHHHHHHT-TTTGGGGGGSTTS-HHHHHHHHHHHHHHHHHHHHHHHHHHHHHHTTTT-----HHHHHH--S-----TT--HHHHHHH-

Solvent-accessible surface area (backbone atoms only — not comparable to full-atom values): 8252 Å² total; per-residue (Å²): 114,75,67,61,57,54,54,53,51,52,56,60,41,70,76,42,88,50,68,72,48,45,52,50,51,51,51,52,50,51,51,52,50,53,50,49,59,57,50,53,62,45,56,75,82,50,58,53,51,65,52,46,58,44,40,70,34,89,90,46,25,59,63,62,42,71,41,94,93,43,57,78,65,54,44,56,54,50,51,50,54,45,54,61,68,43,45,66,55,56,54,54,49,53,58,50,52,61,58,48,65,80,57,74,85,73,86,77,80,52,76,66,58,63,71,71,60,56,94,78,77,72,86,66,75,90,61,61,62,68,59,56,63,68,71,106

Organism: Penicillium nalgiovense (NCBI:txid60175)

Foldseek 3Di:
DVVVVVVVLLVVLVVDPDVVSVVVSVVVVVVVVVVCVVVVVCCPPPVQVVVLVQLPPLPCHLVVQVDPVHDPVVSVVNLVVNVVVCVVVVVVVVVVVVVVVVVPPDDPDDPVNVVVCPPDDDPPPPDPVSVVSRVD

Sequence (136 aa):
TPVRLQQILLAQLQRKKVPWKQNILTALKAARQKLRDYYAKTEDMHGHLYAIGTALAPDTKLQFFSGSKWEDSWRGIYRQSIEDYFEPYKQNLAETQESAHDQSSIMINSEIDILLNGPSHQPSGQRDELKQYLES

Radius of gyration: 26.0 Å; Cα contacts (8 Å, |Δi|>4): 39; chains: 1; bounding box: 59×43×67 Å

pLDDT: mean 72.36, std 13.95, range [41.72, 91.44]

Nearest PDB structures (foldseek):
  7cg3-assembly1_E  TM=4.076E-01  e=5.419E+00  Thermochaetoides thermophila